Protein AF-A0A3C0ARZ0-F1 (afdb_monomer_lite)

pLDDT: mean 94.1, std 5.09, range [76.38, 98.75]

Sequence (153 aa):
GKGETLENNPDGKKPAVGGNTFVVVESDGGDLVHSDGKTARKAVELIEKHKEEPFFLGVGFVRPHVPFVAPATYFPPFLPYSRHVLPEKVDGDWEDIPQLGINYKTSLNMKMDVRRQKKAVGGYLASVAYMDAQVGKVLEAVKRSGLEDRTIV

Foldseek 3Di:
DDKFFQFPQPPRPDDDDFDQTAMFAQDADADCVDDLSVLLVVLLVVCLVCLVDDDDDDRDDPPPGPPLHHHNVLQPVCPPLLPDDDDDDDVCVVVPQPPVRDDCPDCVRRVGDPNSRSVSVSSRVSRVSRNVVSVVSSVVSCVVSVNNVPDDD

Secondary structure (DSSP, 8-state):
-EEEE-TT-TTS-SPP--SSS-EEEEESS-GGGSHHHHHHHHHHHHHHHHTTS---------TTSSSEEEEGGGSGGG-SGGGPPPPP--TTTTTSS-GGG--SSSHHHH---HHHHHHHHHHHHHHHHHHHHHHHHHHHHHHHTT-GGG---

Structure (mmCIF, N/CA/C/O backbone):
data_AF-A0A3C0ARZ0-F1
#
_entry.id   AF-A0A3C0ARZ0-F1
#
loop_
_atom_site.group_PDB
_atom_site.id
_atom_site.type_symbol
_atom_site.label_atom_id
_atom_site.label_alt_id
_atom_site.label_comp_id
_atom_site.label_asym_id
_atom_site.label_entity_id
_atom_site.label_seq_id
_atom_site.pdbx_PDB_ins_code
_atom_site.Cartn_x
_atom_site.Cartn_y
_atom_site.Cartn_z
_atom_site.occupancy
_atom_site.B_iso_or_equiv
_atom_site.auth_seq_id
_atom_site.auth_comp_id
_atom_site.auth_asym_id
_atom_site.auth_atom_id
_atom_site.pdbx_PDB_model_num
ATOM 1 N N . GLY A 1 1 ? 16.630 0.234 1.360 1.00 83.12 1 GLY A N 1
ATOM 2 C CA . GLY A 1 1 ? 15.925 -0.742 0.516 1.00 83.12 1 GLY A CA 1
ATOM 3 C C . GLY A 1 1 ? 16.311 -0.546 -0.933 1.00 83.12 1 GLY A C 1
ATOM 4 O O . GLY A 1 1 ? 17.111 0.337 -1.233 1.00 83.12 1 GLY A O 1
ATOM 5 N N . LYS A 1 2 ? 15.764 -1.358 -1.838 1.00 90.38 2 LYS A N 1
ATOM 6 C CA . LYS A 1 2 ? 16.073 -1.331 -3.275 1.00 90.38 2 LYS A CA 1
ATOM 7 C C . LYS A 1 2 ? 14.941 -0.650 -4.041 1.00 90.38 2 LYS A C 1
ATOM 9 O O . LYS A 1 2 ? 13.815 -1.136 -4.040 1.00 90.38 2 LYS A O 1
ATOM 14 N N . GLY A 1 3 ? 15.243 0.477 -4.683 1.00 92.38 3 GLY A N 1
ATOM 15 C CA . GLY A 1 3 ? 14.286 1.265 -5.461 1.00 92.38 3 GLY A CA 1
ATOM 16 C C . GLY A 1 3 ? 14.631 1.314 -6.948 1.00 92.38 3 GLY A C 1
ATOM 17 O O . GLY A 1 3 ? 15.805 1.368 -7.302 1.00 92.38 3 GLY A O 1
ATOM 18 N N . GLU A 1 4 ? 13.622 1.328 -7.818 1.00 94.75 4 GLU A N 1
ATOM 19 C CA . GLU A 1 4 ? 13.790 1.539 -9.260 1.00 94.75 4 GLU A CA 1
ATOM 20 C C . GLU A 1 4 ? 12.728 2.505 -9.794 1.00 94.75 4 GLU A C 1
ATOM 22 O O . GLU A 1 4 ? 11.529 2.242 -9.669 1.00 94.75 4 GLU A O 1
ATOM 27 N N . THR A 1 5 ? 13.167 3.591 -10.434 1.00 95.31 5 THR A N 1
ATOM 28 C CA . THR A 1 5 ? 12.292 4.462 -11.229 1.00 95.31 5 THR A CA 1
ATOM 29 C C . THR A 1 5 ? 11.970 3.783 -12.552 1.00 95.31 5 THR A C 1
ATOM 31 O O . THR A 1 5 ? 12.873 3.435 -13.314 1.00 95.31 5 THR A O 1
ATOM 34 N N . LEU A 1 6 ? 10.683 3.576 -12.820 1.00 93.62 6 LEU A N 1
ATOM 35 C CA . LEU A 1 6 ? 10.206 2.801 -13.963 1.00 93.62 6 LEU A CA 1
ATOM 36 C C . LEU A 1 6 ? 9.904 3.694 -15.169 1.00 93.62 6 LEU A C 1
ATOM 38 O O . LEU A 1 6 ? 10.216 3.336 -16.301 1.00 93.62 6 LEU A O 1
ATOM 42 N N . GLU A 1 7 ? 9.332 4.872 -14.941 1.00 91.69 7 GLU A N 1
ATOM 43 C CA . GLU A 1 7 ? 8.982 5.795 -16.020 1.00 91.69 7 GLU A CA 1
ATOM 44 C C . GLU A 1 7 ? 10.201 6.549 -16.576 1.00 91.69 7 GLU A C 1
ATOM 46 O O . GLU A 1 7 ? 11.065 7.028 -15.839 1.00 91.69 7 GLU A O 1
ATOM 51 N N . ASN A 1 8 ? 10.255 6.685 -17.903 1.00 90.38 8 ASN A N 1
ATOM 52 C CA . ASN A 1 8 ? 11.249 7.467 -18.635 1.00 90.38 8 ASN A CA 1
ATOM 53 C C . ASN A 1 8 ? 12.704 7.149 -18.248 1.00 90.38 8 ASN A C 1
ATOM 55 O O . ASN A 1 8 ? 13.545 8.047 -18.260 1.00 90.38 8 ASN A O 1
ATOM 59 N N . ASN A 1 9 ? 13.007 5.905 -17.875 1.00 91.75 9 ASN A N 1
ATOM 60 C CA . ASN A 1 9 ? 14.310 5.505 -17.338 1.00 91.75 9 ASN A CA 1
ATOM 61 C C . ASN A 1 9 ? 14.927 4.331 -18.120 1.00 91.75 9 ASN A C 1
ATOM 63 O O . ASN A 1 9 ? 15.165 3.279 -17.524 1.00 91.75 9 ASN A O 1
ATOM 67 N N . PRO A 1 10 ? 15.145 4.449 -19.445 1.00 86.94 10 PRO A N 1
ATOM 68 C CA . PRO A 1 10 ? 15.544 3.319 -20.288 1.00 86.94 10 PRO A CA 1
ATOM 69 C C . PRO A 1 10 ? 16.889 2.703 -19.874 1.00 86.94 10 PRO A C 1
ATOM 71 O O . PRO A 1 10 ? 17.008 1.479 -19.850 1.00 86.94 10 PRO A O 1
ATOM 74 N N . ASP A 1 11 ? 17.855 3.527 -19.460 1.00 89.19 11 ASP A N 1
ATOM 75 C CA . ASP A 1 11 ? 19.199 3.117 -19.033 1.00 89.19 11 ASP A CA 1
ATOM 76 C C . ASP A 1 11 ? 19.307 2.791 -17.533 1.00 89.19 11 ASP A C 1
ATOM 78 O O . ASP A 1 11 ? 20.364 2.373 -17.064 1.00 89.19 11 ASP A O 1
ATOM 82 N N . GLY A 1 12 ? 18.219 2.963 -16.774 1.00 87.50 12 GLY A N 1
ATOM 83 C CA . GLY A 1 12 ? 18.162 2.630 -15.352 1.00 87.50 12 GLY A CA 1
ATOM 84 C C . GLY A 1 12 ? 18.931 3.589 -14.439 1.00 87.50 12 GLY A C 1
ATOM 85 O O . GLY A 1 12 ? 19.036 3.310 -13.248 1.00 87.50 12 GLY A O 1
ATOM 86 N N . LYS A 1 13 ? 19.459 4.707 -14.954 1.00 89.38 13 LYS A N 1
ATOM 87 C CA . LYS A 1 13 ? 20.317 5.619 -14.179 1.00 89.38 13 LYS A CA 1
ATOM 88 C C . LYS A 1 13 ? 19.546 6.634 -13.341 1.00 89.38 13 LYS A C 1
ATOM 90 O O . LYS A 1 13 ? 20.137 7.259 -12.462 1.00 89.38 13 LYS A O 1
ATOM 95 N N . LYS A 1 14 ? 18.244 6.826 -13.590 1.00 89.56 14 LYS A N 1
ATOM 96 C CA . LYS A 1 14 ? 17.442 7.759 -12.787 1.00 89.56 14 LYS A CA 1
ATOM 97 C C . LYS A 1 14 ? 17.291 7.240 -11.354 1.00 89.56 14 LYS A C 1
ATOM 99 O O . LYS A 1 14 ? 16.879 6.090 -11.177 1.00 89.56 14 LYS A O 1
ATOM 104 N N . PRO A 1 15 ? 17.555 8.081 -10.338 1.00 89.94 15 PRO A N 1
ATOM 105 C CA . PRO A 1 15 ? 17.368 7.695 -8.948 1.00 89.94 15 PRO A CA 1
ATOM 106 C C . PRO A 1 15 ? 15.885 7.473 -8.639 1.00 89.94 15 PRO A C 1
ATOM 108 O O . PRO A 1 15 ? 15.006 8.000 -9.329 1.00 89.94 15 PRO A O 1
ATOM 111 N N . ALA A 1 16 ? 15.609 6.710 -7.581 1.00 88.00 16 ALA A N 1
ATOM 112 C CA . ALA A 1 16 ? 14.276 6.620 -6.998 1.00 88.00 16 ALA A CA 1
ATOM 113 C C . ALA A 1 16 ? 13.874 7.984 -6.417 1.00 88.00 16 ALA A C 1
ATOM 115 O O . ALA A 1 16 ? 14.620 8.572 -5.634 1.00 88.00 16 ALA A O 1
ATOM 116 N N . VAL A 1 17 ? 12.698 8.479 -6.798 1.00 86.56 17 VAL A N 1
ATOM 117 C CA . VAL A 1 17 ? 12.168 9.777 -6.356 1.00 86.56 17 VAL A CA 1
ATOM 118 C C . VAL A 1 17 ? 10.760 9.627 -5.783 1.00 86.56 17 VAL A C 1
ATOM 120 O O . VAL A 1 17 ? 10.031 8.696 -6.123 1.00 86.56 17 VAL A O 1
ATOM 123 N N . GLY A 1 18 ? 10.389 10.546 -4.891 1.00 81.50 18 GLY A N 1
ATOM 124 C CA . GLY A 1 18 ? 9.033 10.640 -4.352 1.00 81.50 18 GLY A CA 1
ATOM 125 C C . GLY A 1 18 ? 8.027 11.259 -5.332 1.00 81.50 18 GLY A C 1
ATOM 126 O O . GLY A 1 18 ? 8.338 11.547 -6.489 1.00 81.50 18 GLY A O 1
ATOM 127 N N . GLY A 1 19 ? 6.813 11.505 -4.838 1.00 82.88 19 GLY A N 1
ATOM 128 C CA . GLY A 1 19 ? 5.748 12.181 -5.584 1.00 82.88 19 GLY A CA 1
ATOM 129 C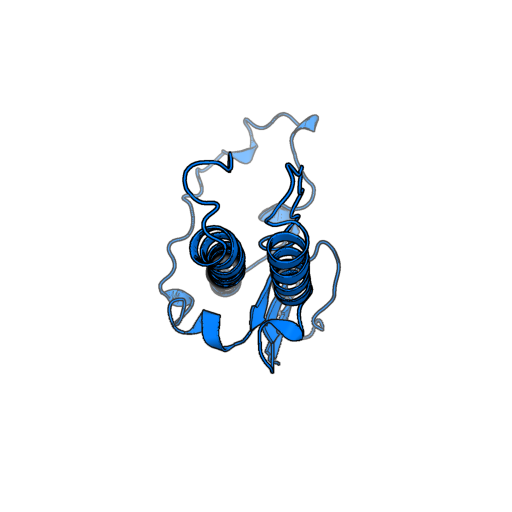 C . GLY A 1 19 ? 5.002 11.274 -6.568 1.00 82.88 19 GLY A C 1
ATOM 130 O O . GLY A 1 19 ? 4.931 10.062 -6.394 1.00 82.88 19 GLY A O 1
ATOM 131 N N . ASN A 1 20 ? 4.438 11.865 -7.622 1.00 82.94 20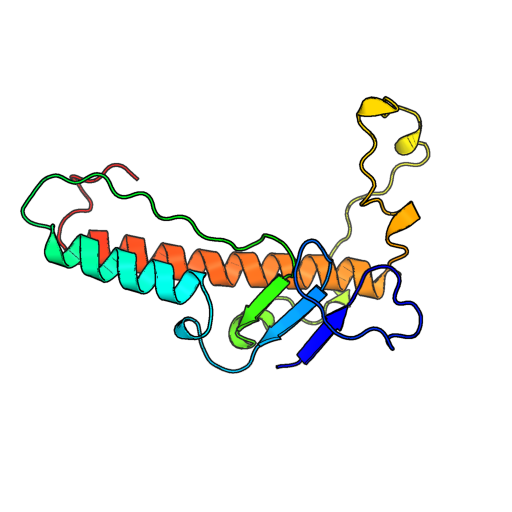 ASN A N 1
ATOM 132 C CA . ASN A 1 20 ? 3.574 11.172 -8.589 1.00 82.94 20 ASN A CA 1
ATOM 133 C C . ASN A 1 20 ? 4.372 10.416 -9.666 1.00 82.94 20 ASN A C 1
ATOM 135 O O . ASN A 1 20 ? 4.117 10.564 -10.862 1.00 82.94 20 ASN A O 1
ATOM 139 N N . THR A 1 21 ? 5.368 9.637 -9.250 1.00 89.00 21 THR A N 1
ATOM 140 C CA . THR A 1 21 ? 6.305 8.942 -10.143 1.00 89.00 21 THR A CA 1
ATOM 141 C C . THR A 1 21 ? 6.168 7.439 -9.965 1.00 89.00 21 THR A C 1
ATOM 143 O O . THR A 1 21 ? 6.163 6.941 -8.839 1.00 89.00 21 THR A O 1
ATOM 146 N N . PHE A 1 22 ? 6.108 6.692 -11.068 1.00 92.00 22 PHE A N 1
ATOM 147 C CA . PHE A 1 22 ? 6.122 5.233 -11.015 1.00 92.00 22 PHE A CA 1
ATOM 148 C C . PHE A 1 22 ? 7.509 4.733 -10.617 1.00 92.00 22 PHE A C 1
ATOM 150 O O . PHE A 1 22 ? 8.401 4.536 -11.443 1.00 92.00 22 PHE A O 1
ATOM 157 N N . VAL A 1 23 ? 7.674 4.542 -9.315 1.00 94.69 23 VAL A N 1
ATOM 158 C CA . VAL A 1 23 ? 8.859 3.976 -8.678 1.00 94.69 23 VAL A CA 1
ATOM 159 C C . VAL A 1 23 ? 8.404 2.790 -7.848 1.00 94.69 23 VAL A C 1
ATOM 161 O O . VAL A 1 23 ? 7.389 2.882 -7.164 1.00 94.69 23 VAL A O 1
ATOM 164 N N . VAL A 1 24 ? 9.143 1.687 -7.898 1.00 95.81 24 VAL A N 1
ATOM 165 C CA . VAL A 1 24 ? 8.935 0.546 -6.997 1.00 95.81 24 VAL A CA 1
ATOM 166 C C . VAL A 1 24 ? 10.082 0.506 -6.010 1.00 95.81 24 VAL A C 1
ATOM 168 O O . VAL A 1 24 ? 11.239 0.514 -6.432 1.00 95.81 24 VAL A O 1
ATOM 171 N N . VAL A 1 25 ? 9.767 0.470 -4.716 1.00 95.56 25 VAL A N 1
ATOM 172 C CA . VAL A 1 25 ? 10.751 0.423 -3.633 1.00 95.56 25 VAL A CA 1
ATOM 173 C C . VAL A 1 25 ? 10.427 -0.723 -2.686 1.00 95.56 25 VAL A C 1
ATOM 175 O O . VAL A 1 25 ? 9.433 -0.688 -1.964 1.00 95.56 25 VAL A O 1
ATOM 178 N N . GLU A 1 26 ? 11.328 -1.699 -2.664 1.00 95.56 26 GLU A N 1
ATOM 179 C CA . GLU A 1 26 ? 11.409 -2.747 -1.651 1.00 95.56 26 GLU A CA 1
ATOM 180 C C . GLU A 1 26 ? 12.176 -2.152 -0.464 1.00 95.56 26 GLU A C 1
ATOM 182 O O . GLU A 1 26 ? 13.409 -2.058 -0.488 1.00 95.56 26 GLU A O 1
ATOM 187 N N . SER A 1 27 ? 11.461 -1.612 0.523 1.00 95.00 27 SER A N 1
ATOM 188 C CA . SER A 1 27 ? 12.082 -0.909 1.649 1.00 95.00 27 SER A CA 1
ATOM 189 C C . SER A 1 27 ? 12.660 -1.874 2.684 1.00 95.00 27 SER A C 1
ATOM 191 O O . SER A 1 27 ? 12.210 -3.012 2.828 1.00 95.00 27 SER A O 1
ATOM 193 N N . ASP A 1 28 ? 13.661 -1.388 3.422 1.00 92.94 28 ASP A N 1
ATOM 194 C CA . ASP A 1 28 ? 14.169 -2.102 4.594 1.00 92.94 28 ASP A CA 1
ATOM 195 C C . ASP A 1 28 ? 13.301 -1.764 5.812 1.00 92.94 28 ASP A C 1
ATOM 197 O O . ASP A 1 28 ? 12.700 -0.688 5.884 1.00 92.94 28 ASP A O 1
ATOM 201 N N . GLY A 1 29 ? 13.294 -2.658 6.798 1.00 92.94 29 GLY A N 1
ATOM 202 C CA . GLY A 1 29 ? 12.483 -2.520 8.004 1.00 92.94 29 GLY A CA 1
ATOM 203 C C . GLY A 1 29 ? 11.075 -3.091 7.842 1.00 92.94 29 GLY A C 1
ATOM 204 O O . GLY A 1 29 ? 10.781 -3.815 6.895 1.00 92.94 29 GLY A O 1
ATOM 205 N N . GLY A 1 30 ? 10.222 -2.806 8.824 1.00 94.88 30 GLY A N 1
ATOM 206 C CA . GLY A 1 30 ? 8.843 -3.289 8.871 1.00 94.88 30 GLY A CA 1
ATOM 207 C C . GLY A 1 30 ? 7.817 -2.170 8.718 1.00 94.88 30 GLY A C 1
ATOM 208 O O . GLY A 1 30 ? 8.145 -1.008 8.479 1.00 94.88 30 GLY A O 1
ATOM 209 N N . ASP A 1 31 ? 6.556 -2.519 8.938 1.00 96.12 31 ASP A N 1
ATOM 210 C CA . ASP A 1 31 ? 5.402 -1.651 8.690 1.00 96.12 31 ASP A CA 1
ATOM 211 C C . ASP A 1 31 ? 5.494 -0.269 9.352 1.00 96.12 31 ASP A C 1
ATOM 213 O O . ASP A 1 31 ? 5.087 0.727 8.760 1.00 96.12 31 ASP A O 1
ATOM 217 N N . LEU A 1 32 ? 6.057 -0.185 10.562 1.00 96.50 32 LEU A N 1
ATOM 218 C CA . LEU A 1 32 ? 6.133 1.055 11.349 1.00 96.50 32 LEU A CA 1
ATOM 219 C C . LEU A 1 32 ? 7.133 2.086 10.811 1.00 96.50 32 LEU A C 1
ATOM 221 O O . LEU A 1 32 ? 7.148 3.223 11.286 1.00 96.50 32 LEU A O 1
ATOM 225 N N . VAL A 1 33 ? 7.957 1.723 9.827 1.00 94.81 33 VAL A N 1
ATOM 226 C CA . VAL A 1 33 ? 8.796 2.688 9.104 1.00 94.81 33 VAL A CA 1
ATOM 227 C C . VAL A 1 33 ? 7.935 3.535 8.154 1.00 94.81 33 VAL A C 1
ATOM 229 O O . VAL A 1 33 ? 8.241 4.704 7.912 1.00 94.81 33 VAL A O 1
ATOM 232 N N . HIS A 1 34 ? 6.808 2.992 7.693 1.00 94.44 34 HIS A N 1
ATOM 233 C CA . HIS A 1 34 ? 5.931 3.577 6.680 1.00 94.44 34 HIS A CA 1
ATOM 234 C C . HIS A 1 34 ? 4.698 4.264 7.281 1.00 94.44 34 HIS A C 1
ATOM 236 O O . HIS A 1 34 ? 4.324 4.020 8.430 1.00 94.44 34 HIS A O 1
ATOM 242 N N . SER A 1 35 ? 4.067 5.147 6.496 1.00 94.38 35 SER A N 1
ATOM 243 C CA . SER A 1 35 ? 2.870 5.896 6.906 1.00 94.38 35 SER A CA 1
ATOM 244 C C . SER A 1 35 ? 1.746 4.967 7.341 1.00 94.38 35 SER A C 1
ATOM 246 O O . SER A 1 35 ? 1.219 5.130 8.432 1.00 94.38 35 SER A O 1
ATOM 248 N N . ASP A 1 36 ? 1.439 3.955 6.534 1.00 97.75 36 ASP A N 1
ATOM 249 C CA . ASP A 1 36 ? 0.236 3.143 6.712 1.00 97.75 36 ASP A CA 1
ATOM 250 C C . ASP A 1 36 ? 0.337 2.252 7.954 1.00 97.75 36 ASP A C 1
ATOM 252 O O . ASP A 1 36 ? -0.636 2.095 8.685 1.00 97.75 36 ASP A O 1
ATOM 256 N N . GLY A 1 37 ? 1.537 1.768 8.286 1.00 98.19 37 GLY A N 1
ATOM 257 C CA . GLY A 1 37 ? 1.778 1.044 9.534 1.00 98.19 37 GLY A CA 1
ATOM 258 C C . GLY A 1 37 ? 1.684 1.947 10.765 1.00 98.19 37 GLY A C 1
ATOM 259 O O . GLY A 1 37 ? 1.148 1.530 11.792 1.00 98.19 37 GLY A O 1
ATOM 260 N N . LYS A 1 38 ? 2.147 3.203 10.676 1.00 98.31 38 LYS A N 1
ATOM 261 C CA . LYS A 1 38 ? 1.960 4.199 11.749 1.00 98.31 38 LYS A CA 1
ATOM 262 C C . LYS A 1 38 ? 0.485 4.578 11.906 1.00 98.31 38 LYS A C 1
ATOM 264 O O . LYS A 1 38 ? 0.023 4.684 13.040 1.00 98.31 38 LYS A O 1
ATOM 269 N N . THR A 1 39 ? -0.237 4.740 10.798 1.00 98.56 39 THR A N 1
ATOM 270 C CA . THR A 1 39 ? -1.677 5.018 10.767 1.00 98.56 39 THR A CA 1
ATOM 271 C C . THR A 1 39 ? -2.461 3.881 11.409 1.00 98.56 39 THR A C 1
ATOM 273 O O . THR A 1 39 ? -3.231 4.137 12.329 1.00 98.56 39 THR A O 1
ATOM 276 N N . ALA A 1 40 ? -2.212 2.628 11.015 1.00 98.69 40 ALA A N 1
ATOM 277 C CA . ALA A 1 40 ? -2.867 1.474 11.626 1.00 98.69 40 ALA A CA 1
ATOM 278 C C . ALA A 1 40 ? -2.563 1.377 13.120 1.00 98.69 40 ALA A C 1
ATOM 280 O O . ALA A 1 40 ? -3.489 1.249 13.912 1.00 98.69 40 ALA A O 1
ATOM 281 N N . ARG A 1 41 ? -1.295 1.531 13.537 1.00 98.75 41 ARG A N 1
ATOM 282 C CA . ARG A 1 41 ? -0.948 1.565 14.967 1.00 98.75 41 ARG A CA 1
ATOM 283 C C . ARG A 1 41 ? -1.746 2.639 15.705 1.00 98.75 41 ARG A C 1
ATOM 285 O O . ARG A 1 41 ? -2.276 2.366 16.776 1.00 98.75 41 ARG A O 1
ATOM 292 N N . LYS A 1 42 ? -1.863 3.842 15.132 1.00 98.69 42 LYS A N 1
ATOM 293 C CA . LYS A 1 42 ? -2.606 4.922 15.781 1.00 98.69 42 LYS A CA 1
ATOM 294 C C . LYS A 1 42 ? -4.107 4.644 15.850 1.00 98.69 42 LYS A C 1
ATOM 296 O O . LYS A 1 42 ? -4.724 4.956 16.863 1.00 98.69 42 LYS A O 1
ATOM 301 N N . ALA A 1 43 ? -4.681 4.051 14.807 1.00 98.75 43 ALA A N 1
ATOM 302 C CA . ALA A 1 43 ? -6.077 3.632 14.802 1.00 98.75 43 ALA A CA 1
ATOM 303 C C . ALA A 1 43 ? -6.349 2.582 15.889 1.00 98.75 43 ALA A C 1
ATOM 305 O O . ALA A 1 43 ? -7.300 2.742 16.644 1.00 98.75 43 ALA A O 1
ATOM 306 N N . VAL A 1 44 ? -5.473 1.579 16.033 1.00 98.75 44 VAL A N 1
ATOM 307 C CA . VAL A 1 44 ? -5.557 0.568 17.102 1.00 98.75 44 VAL A CA 1
ATOM 308 C C . VAL A 1 44 ? -5.563 1.228 18.484 1.00 98.75 44 VAL A C 1
ATOM 310 O O . VAL A 1 44 ? -6.466 0.968 19.273 1.00 98.75 44 VAL A O 1
ATOM 313 N N . GLU A 1 45 ? -4.623 2.141 18.753 1.00 98.69 45 GLU A N 1
ATOM 314 C CA . GLU A 1 45 ? -4.577 2.881 20.025 1.00 98.69 45 GLU A CA 1
ATOM 315 C C . GLU A 1 45 ? -5.878 3.652 20.308 1.00 98.69 45 GLU A C 1
ATOM 317 O O . GLU A 1 45 ? -6.335 3.703 21.449 1.00 98.69 45 GLU A O 1
ATOM 322 N N . LEU A 1 46 ? -6.464 4.293 19.290 1.00 98.69 46 LEU A N 1
ATOM 323 C CA . LEU A 1 46 ? -7.697 5.069 19.445 1.00 98.69 46 LEU A CA 1
ATOM 324 C C . LEU A 1 46 ?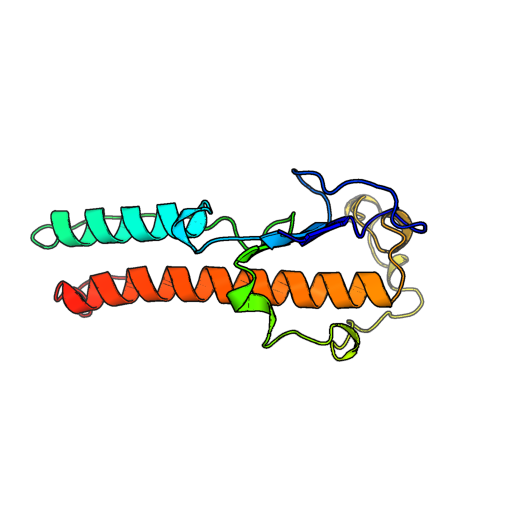 -8.910 4.165 19.687 1.00 98.69 46 LEU A C 1
ATOM 326 O O . LEU A 1 46 ? -9.710 4.474 20.566 1.00 98.69 46 LEU A O 1
ATOM 330 N N . ILE A 1 47 ? -9.017 3.047 18.966 1.00 98.56 47 ILE A N 1
ATOM 331 C CA . ILE A 1 47 ? -10.079 2.050 19.161 1.00 98.56 47 ILE A CA 1
ATOM 332 C C . ILE A 1 47 ? -10.035 1.509 20.592 1.00 98.56 47 ILE A C 1
ATOM 334 O O . ILE A 1 47 ? -11.043 1.528 21.291 1.00 98.56 47 ILE A O 1
ATOM 338 N N . GLU A 1 48 ? -8.859 1.082 21.056 1.00 98.12 48 GLU A N 1
ATOM 339 C CA . GLU A 1 48 ? -8.697 0.513 22.398 1.00 98.12 48 GLU A CA 1
ATOM 340 C C . GLU A 1 48 ? -8.977 1.548 23.499 1.00 98.12 48 GLU A C 1
ATOM 342 O O . GLU A 1 48 ? -9.561 1.212 24.531 1.00 98.12 48 GLU A O 1
ATOM 347 N N . LYS A 1 49 ? -8.609 2.818 23.275 1.00 98.38 49 LYS A N 1
ATOM 348 C CA . LYS A 1 49 ? -8.862 3.918 24.214 1.00 98.38 49 LYS A CA 1
ATOM 349 C C . LYS A 1 49 ? -10.347 4.271 24.332 1.00 98.38 49 LYS A C 1
ATOM 351 O O . LYS A 1 49 ? -10.804 4.566 25.431 1.00 98.38 49 LYS A O 1
ATOM 356 N N . HIS A 1 50 ? -11.071 4.274 23.216 1.00 97.88 50 HIS A N 1
ATOM 357 C CA . HIS A 1 50 ? -12.456 4.749 23.139 1.00 97.88 50 HIS A CA 1
ATOM 358 C C . HIS A 1 50 ? -13.485 3.610 23.094 1.00 97.88 50 HIS A C 1
ATOM 360 O O . HIS A 1 50 ? -14.656 3.848 22.831 1.00 97.88 50 HIS A O 1
ATOM 366 N N . LYS A 1 51 ? -13.089 2.365 23.390 1.00 97.19 51 LYS A N 1
ATOM 367 C CA . LYS A 1 51 ? -13.966 1.184 23.297 1.00 97.19 51 LYS A CA 1
ATOM 368 C C . LYS A 1 51 ? -15.229 1.234 24.172 1.00 97.19 51 LYS A C 1
ATOM 370 O O . LYS A 1 51 ? -16.178 0.511 23.894 1.00 97.19 51 LYS A O 1
ATOM 375 N N . GLU A 1 52 ? -15.270 2.051 25.222 1.00 97.81 52 GLU A N 1
ATOM 376 C CA . GLU A 1 52 ? -16.437 2.150 26.117 1.00 97.81 52 GLU A CA 1
ATOM 377 C C . GLU A 1 52 ? -17.461 3.210 25.665 1.00 97.81 52 GLU A C 1
ATOM 379 O O . GLU A 1 52 ? -18.544 3.297 26.239 1.00 97.81 52 GLU A O 1
ATOM 384 N N . GLU A 1 53 ? -17.162 3.991 24.621 1.00 97.12 53 GLU A N 1
ATOM 385 C CA . GLU A 1 53 ? -18.039 5.047 24.104 1.00 97.12 53 GLU A CA 1
ATOM 386 C C . GLU A 1 53 ? -18.225 4.952 22.577 1.00 97.12 53 GLU A C 1
ATOM 388 O O . GLU A 1 53 ? -17.367 4.417 21.875 1.00 97.12 53 GLU A O 1
ATOM 393 N N . PRO A 1 54 ? -19.350 5.438 22.019 1.00 97.44 54 PRO A N 1
ATOM 394 C CA . PRO A 1 54 ? -19.511 5.521 20.571 1.00 97.44 54 PRO A CA 1
ATOM 395 C C . PRO A 1 54 ? -18.463 6.449 19.949 1.00 97.44 54 PRO A C 1
ATOM 397 O O . PRO A 1 54 ? -18.204 7.536 20.464 1.00 97.44 54 PRO A O 1
ATOM 400 N N . PHE A 1 55 ? -17.911 6.064 18.800 1.00 97.94 55 PHE A N 1
ATOM 401 C CA . PHE A 1 55 ? -16.957 6.889 18.063 1.00 97.94 55 PHE A CA 1
ATOM 402 C C . PHE A 1 55 ? -17.205 6.851 16.554 1.00 97.94 55 PHE A C 1
ATOM 404 O O . PHE A 1 55 ? -17.799 5.920 16.016 1.00 97.94 55 PHE A O 1
ATOM 411 N N . PHE A 1 56 ? -16.683 7.867 15.867 1.00 98.31 56 PHE A N 1
ATOM 412 C CA . PHE A 1 56 ? -16.458 7.860 14.426 1.00 98.31 56 PHE A CA 1
ATOM 413 C C . PHE A 1 56 ? -14.952 7.964 14.182 1.00 98.31 56 PHE A C 1
ATOM 415 O O . PHE A 1 56 ? -14.307 8.879 14.700 1.00 98.31 56 PHE A O 1
ATOM 422 N N . LEU A 1 57 ? -14.386 7.041 13.402 1.00 98.25 57 LEU A N 1
ATOM 423 C CA . LEU A 1 57 ? -12.951 6.999 13.128 1.00 98.25 57 LEU A CA 1
ATOM 424 C C . LEU A 1 57 ? -12.684 6.825 11.631 1.00 98.25 57 LEU A C 1
ATOM 426 O O . LEU A 1 57 ? -12.924 5.763 11.067 1.00 98.25 57 LEU A O 1
ATOM 430 N N . GLY A 1 58 ? -12.128 7.860 11.000 1.00 98.38 58 GLY A N 1
ATOM 431 C CA . GLY A 1 58 ? -11.617 7.781 9.633 1.00 98.38 58 GLY A CA 1
ATOM 432 C C . GLY A 1 58 ? -10.161 7.314 9.609 1.00 98.38 58 GLY A C 1
ATOM 433 O O . GLY A 1 58 ? -9.290 7.988 10.162 1.00 98.38 58 GLY A O 1
ATOM 434 N N . VAL A 1 59 ? -9.882 6.190 8.944 1.00 98.31 59 VAL A N 1
ATOM 435 C CA . VAL A 1 59 ? -8.524 5.635 8.797 1.00 98.31 59 VAL A CA 1
ATOM 436 C C . VAL A 1 59 ? -8.100 5.694 7.328 1.00 98.31 59 VAL A C 1
ATOM 438 O O . VAL A 1 59 ? -8.513 4.876 6.514 1.00 98.31 59 VAL A O 1
ATOM 441 N N . GLY A 1 60 ? -7.282 6.690 6.977 1.00 97.56 60 GLY A N 1
ATOM 442 C CA . GLY A 1 60 ? -6.810 6.903 5.606 1.00 97.56 60 GLY A CA 1
ATOM 443 C C . GLY A 1 60 ? -5.456 6.247 5.335 1.00 97.56 60 GLY A C 1
ATOM 444 O O . GLY A 1 60 ? -4.429 6.736 5.810 1.00 97.56 60 GLY A O 1
ATOM 445 N N . PHE A 1 61 ? -5.443 5.173 4.546 1.00 98.06 61 PHE A N 1
ATOM 446 C CA . PHE A 1 61 ? -4.214 4.555 4.041 1.00 98.06 61 PHE A CA 1
ATOM 447 C C . PHE A 1 61 ? -3.754 5.210 2.732 1.00 98.06 61 PHE A C 1
ATOM 449 O O . PHE A 1 61 ? -4.570 5.620 1.909 1.00 98.06 61 PHE A O 1
ATOM 456 N N . VAL A 1 62 ? -2.437 5.340 2.544 1.00 95.62 62 VAL A N 1
ATOM 457 C CA . VAL A 1 62 ? -1.846 6.008 1.372 1.00 95.62 62 VAL A CA 1
ATOM 458 C C . VAL A 1 62 ? -1.597 5.012 0.243 1.00 95.62 62 VAL A C 1
ATOM 460 O O . VAL A 1 62 ? -1.681 5.352 -0.937 1.00 95.62 62 VAL A O 1
ATOM 463 N N . ARG A 1 63 ? -1.214 3.777 0.568 1.00 95.88 63 ARG A N 1
ATOM 464 C CA . ARG A 1 63 ? -1.057 2.723 -0.436 1.00 95.88 63 ARG A CA 1
ATOM 465 C C . ARG A 1 63 ? -2.422 2.373 -1.046 1.00 95.88 63 ARG A C 1
ATOM 467 O O . ARG A 1 63 ? -3.422 2.419 -0.340 1.00 95.88 63 ARG A O 1
ATOM 474 N N . PRO A 1 64 ? -2.479 2.007 -2.337 1.00 95.81 64 PRO A N 1
ATOM 475 C CA . PRO A 1 64 ? -1.365 1.719 -3.243 1.00 95.81 64 PRO A CA 1
ATOM 476 C C . PRO A 1 64 ? -0.923 2.918 -4.107 1.00 95.81 64 PRO A C 1
ATOM 478 O O . PRO A 1 64 ? -0.367 2.718 -5.183 1.00 95.81 64 PRO A O 1
ATOM 481 N N . HIS A 1 65 ? -1.145 4.166 -3.677 1.00 94.94 65 HIS A N 1
ATOM 482 C CA . HIS A 1 65 ? -0.719 5.340 -4.445 1.00 94.94 65 HIS A CA 1
ATOM 483 C C . HIS A 1 65 ? 0.801 5.334 -4.716 1.00 94.94 65 HIS A C 1
ATOM 485 O O . HIS A 1 65 ? 1.599 4.893 -3.890 1.00 94.94 65 HIS A O 1
ATOM 491 N N . VAL A 1 66 ? 1.234 5.858 -5.864 1.00 91.75 66 VAL A N 1
ATOM 492 C CA . VAL A 1 66 ? 2.662 6.008 -6.201 1.00 91.75 66 VAL A CA 1
ATOM 493 C C . VAL A 1 66 ? 3.422 6.913 -5.201 1.00 91.75 66 VAL A C 1
ATOM 495 O O . VAL A 1 66 ? 2.802 7.701 -4.485 1.00 91.75 66 VAL A O 1
ATOM 498 N N . PRO A 1 67 ? 4.761 6.817 -5.106 1.00 93.88 67 PRO A N 1
ATOM 499 C CA . PRO A 1 67 ? 5.589 5.713 -5.607 1.00 93.88 67 PRO A CA 1
ATOM 500 C C . PRO A 1 67 ? 5.249 4.425 -4.856 1.00 93.88 67 PRO A C 1
ATOM 502 O O . PRO A 1 67 ? 4.968 4.513 -3.676 1.00 93.88 67 PRO A O 1
ATOM 505 N N . PHE A 1 68 ? 5.283 3.243 -5.468 1.00 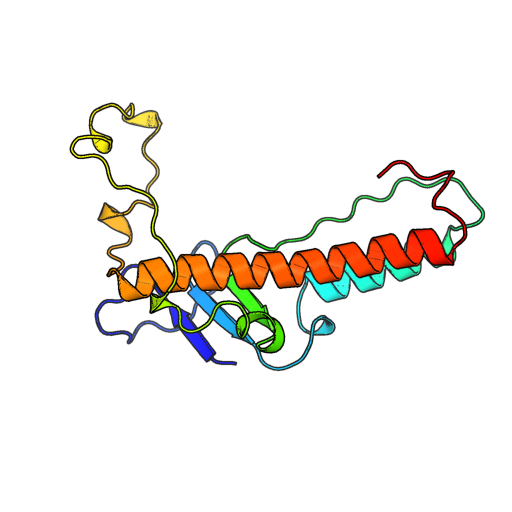95.88 68 PHE A N 1
ATOM 506 C CA . PHE A 1 68 ? 4.950 1.957 -4.835 1.00 95.88 68 PHE A CA 1
ATOM 507 C C . PHE A 1 68 ? 6.034 1.505 -3.842 1.00 95.88 68 PHE A C 1
ATOM 509 O O . PHE A 1 68 ? 6.965 0.777 -4.188 1.00 95.88 68 PHE A O 1
ATOM 516 N N . VAL A 1 69 ? 5.928 1.983 -2.603 1.00 95.25 69 VAL A N 1
ATOM 517 C CA . VAL A 1 69 ? 6.858 1.705 -1.503 1.00 95.25 69 VAL A CA 1
ATOM 518 C C . VAL A 1 69 ? 6.184 0.788 -0.480 1.00 95.25 69 VAL A C 1
ATOM 520 O O . VAL A 1 69 ? 5.164 1.171 0.090 1.00 95.25 69 VAL A O 1
ATOM 523 N N . ALA A 1 70 ? 6.771 -0.376 -0.208 1.00 96.69 70 ALA A N 1
ATOM 524 C CA . ALA A 1 70 ? 6.320 -1.300 0.835 1.00 96.69 70 ALA A CA 1
ATOM 525 C C . ALA A 1 70 ? 7.511 -2.078 1.433 1.00 96.69 70 ALA A C 1
ATOM 527 O O . ALA A 1 70 ? 8.542 -2.194 0.760 1.00 96.69 70 ALA A O 1
ATOM 528 N N . PRO A 1 71 ? 7.390 -2.630 2.659 1.00 97.75 71 PRO A N 1
ATOM 529 C CA . PRO A 1 71 ? 8.423 -3.492 3.229 1.00 97.75 71 PRO A CA 1
ATOM 530 C C . PRO A 1 71 ? 8.751 -4.667 2.308 1.00 97.75 71 PRO A C 1
ATOM 532 O O . PRO A 1 71 ? 7.851 -5.294 1.742 1.00 97.75 71 PRO A O 1
ATOM 535 N N . ALA A 1 72 ? 10.039 -4.995 2.179 1.00 97.31 72 ALA A N 1
ATOM 536 C CA . ALA A 1 72 ? 10.506 -6.061 1.290 1.00 97.31 72 ALA A CA 1
ATOM 537 C C . ALA A 1 72 ? 9.821 -7.418 1.549 1.00 97.31 72 ALA A C 1
ATOM 539 O O . ALA A 1 72 ? 9.686 -8.220 0.632 1.00 97.31 72 ALA A O 1
ATOM 540 N N . THR A 1 73 ? 9.324 -7.664 2.765 1.00 97.50 73 THR A N 1
ATOM 541 C CA . THR A 1 73 ? 8.599 -8.887 3.149 1.00 97.50 73 THR A CA 1
ATOM 542 C C . THR A 1 73 ? 7.281 -9.103 2.403 1.00 97.50 73 THR A C 1
ATOM 544 O O . THR A 1 73 ? 6.815 -10.237 2.352 1.00 97.50 73 THR A O 1
ATOM 547 N N . TYR A 1 74 ? 6.687 -8.066 1.800 1.00 98.06 74 TYR A N 1
ATOM 548 C CA . TYR A 1 74 ? 5.431 -8.181 1.040 1.00 98.06 74 TYR A CA 1
ATOM 549 C C . TYR A 1 74 ? 5.635 -8.496 -0.445 1.00 98.06 74 TYR A C 1
ATOM 551 O O . TYR A 1 74 ? 4.683 -8.827 -1.142 1.00 98.06 74 TYR A O 1
ATOM 559 N N . PHE A 1 75 ? 6.866 -8.413 -0.949 1.00 97.94 75 PHE A N 1
ATOM 560 C CA . PHE A 1 75 ? 7.181 -8.649 -2.358 1.00 97.94 75 PHE A CA 1
ATOM 561 C C . PHE A 1 75 ? 7.323 -10.116 -2.794 1.00 97.94 75 PHE A C 1
ATOM 563 O O . PHE A 1 75 ? 7.015 -10.375 -3.960 1.00 97.94 75 PHE A O 1
ATOM 570 N N . PRO A 1 76 ? 7.748 -11.090 -1.956 1.00 97.88 76 PRO A N 1
ATOM 571 C CA . PRO A 1 76 ? 7.993 -12.463 -2.398 1.00 97.88 76 PRO A CA 1
ATOM 572 C C . PRO A 1 76 ? 6.826 -13.109 -3.152 1.00 97.88 76 PRO A C 1
ATOM 574 O O . PRO A 1 76 ? 7.083 -13.695 -4.205 1.00 97.88 76 PRO A O 1
ATOM 577 N N . PRO A 1 77 ? 5.551 -12.946 -2.731 1.00 97.88 77 PRO A N 1
ATOM 578 C CA . PRO A 1 77 ? 4.426 -13.483 -3.485 1.00 97.88 77 PRO A CA 1
ATOM 579 C C . PRO A 1 77 ? 4.315 -12.912 -4.895 1.00 97.88 77 PRO A C 1
ATOM 581 O O . PRO A 1 77 ? 3.698 -13.540 -5.735 1.00 97.88 77 PRO A O 1
ATOM 584 N N . PHE A 1 78 ? 4.894 -11.750 -5.200 1.00 97.62 78 PHE A N 1
ATOM 585 C CA . PHE A 1 78 ? 4.783 -11.065 -6.492 1.00 97.62 78 PHE A CA 1
ATOM 586 C C . PHE A 1 78 ? 6.055 -11.178 -7.343 1.00 97.62 78 PHE A C 1
ATOM 588 O O . PHE A 1 78 ? 6.158 -10.531 -8.387 1.00 97.62 78 PHE A O 1
ATOM 595 N N . LEU A 1 79 ? 7.002 -12.028 -6.942 1.00 96.62 79 LEU A N 1
ATOM 596 C CA . LEU A 1 79 ? 8.212 -12.334 -7.698 1.00 96.62 79 LEU A CA 1
ATOM 597 C C . LEU A 1 79 ? 8.125 -13.718 -8.378 1.00 96.62 79 LEU A C 1
ATOM 599 O O . LEU A 1 79 ? 7.395 -14.588 -7.906 1.00 96.62 79 LEU A O 1
ATOM 603 N N . PRO A 1 80 ? 8.851 -13.938 -9.493 1.00 97.38 80 PRO A N 1
ATOM 604 C CA . PRO A 1 80 ? 9.523 -12.919 -10.302 1.00 97.38 80 PRO A CA 1
ATOM 605 C C . PRO A 1 80 ? 8.509 -12.028 -11.036 1.00 97.38 80 PRO A C 1
ATOM 607 O O . PRO A 1 80 ? 7.473 -12.505 -11.493 1.00 97.38 80 PRO A O 1
ATOM 610 N N . TYR A 1 81 ? 8.826 -10.740 -11.222 1.00 96.88 81 TYR A N 1
ATOM 611 C CA . TYR A 1 81 ? 7.908 -9.794 -11.877 1.00 96.88 81 TYR A CA 1
ATOM 612 C C . TYR A 1 81 ? 7.496 -10.222 -13.294 1.00 96.88 81 TYR A C 1
ATOM 614 O O . TYR A 1 81 ? 6.405 -9.894 -13.746 1.00 96.88 81 TYR A O 1
ATOM 622 N N . SER A 1 82 ? 8.336 -10.988 -13.998 1.00 97.12 82 SER A N 1
ATOM 623 C CA . SER A 1 82 ? 8.059 -11.493 -15.349 1.00 97.12 82 SER A CA 1
ATOM 624 C C . SER A 1 82 ? 6.776 -12.327 -15.455 1.00 97.12 82 SER A C 1
ATOM 626 O O . SER A 1 82 ? 6.214 -12.402 -16.551 1.00 97.12 82 SER A O 1
ATOM 628 N N . ARG A 1 83 ? 6.289 -12.904 -14.347 1.00 96.69 83 ARG A N 1
ATOM 629 C CA . ARG A 1 83 ? 5.073 -13.730 -14.302 1.00 96.69 83 ARG A CA 1
ATOM 630 C C . ARG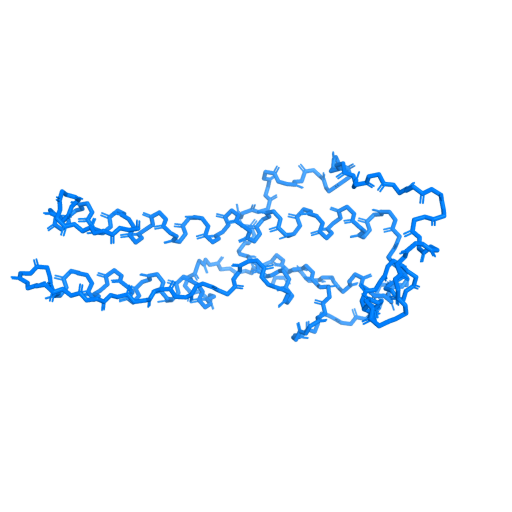 A 1 83 ? 3.770 -12.931 -14.375 1.00 96.69 83 ARG A C 1
ATOM 632 O O . ARG A 1 83 ? 2.729 -13.515 -14.648 1.00 96.69 83 ARG A O 1
ATOM 639 N N . HIS A 1 84 ? 3.815 -11.621 -14.122 1.00 97.06 84 HIS A N 1
ATOM 640 C CA . HIS A 1 84 ? 2.610 -10.791 -14.123 1.00 97.06 84 HIS A CA 1
ATOM 641 C C . HIS A 1 84 ? 2.045 -10.639 -15.530 1.00 97.06 84 HIS A C 1
ATOM 643 O O . HIS A 1 84 ? 2.786 -10.417 -16.496 1.00 97.06 84 HIS A O 1
ATOM 649 N N . VAL A 1 85 ? 0.723 -10.751 -15.624 1.00 94.88 85 VAL A N 1
ATOM 650 C CA . VAL A 1 85 ? -0.040 -10.510 -16.847 1.00 94.88 85 VAL A CA 1
ATOM 651 C C . VAL A 1 85 ? -0.265 -9.007 -16.964 1.00 94.88 85 VAL A C 1
ATOM 653 O O . VAL A 1 85 ? -0.652 -8.352 -15.998 1.00 94.88 85 VAL A O 1
ATOM 656 N N . LEU A 1 86 ? 0.052 -8.453 -18.132 1.00 94.56 86 LEU A N 1
ATOM 657 C CA . LEU A 1 86 ? -0.252 -7.060 -18.439 1.00 94.56 86 LEU A CA 1
ATOM 658 C C . LEU A 1 86 ? -1.677 -6.971 -18.990 1.00 94.56 86 LEU A C 1
ATOM 660 O O . LEU A 1 86 ? -2.111 -7.926 -19.636 1.00 94.56 86 LEU A O 1
ATOM 664 N N . PRO A 1 87 ? -2.382 -5.849 -18.770 1.00 90.31 87 PRO A N 1
ATOM 665 C CA . PRO A 1 87 ? -3.650 -5.615 -19.441 1.00 90.31 87 PRO A CA 1
ATOM 666 C C . PRO A 1 87 ? -3.460 -5.665 -20.960 1.00 90.31 87 PRO A C 1
ATOM 668 O O . PRO A 1 87 ? -2.388 -5.322 -21.479 1.00 90.31 87 PRO A O 1
ATOM 671 N N . GLU A 1 88 ? -4.507 -6.106 -21.649 1.00 90.31 88 GLU A N 1
ATOM 672 C CA . GLU A 1 88 ? -4.563 -6.083 -23.104 1.00 90.31 88 GLU A CA 1
ATOM 673 C C . GLU A 1 88 ? -4.398 -4.646 -23.612 1.00 90.31 88 GLU A C 1
ATOM 675 O O . GLU A 1 88 ? -4.830 -3.687 -22.971 1.00 90.31 88 GLU A O 1
ATOM 680 N N . LYS A 1 89 ? -3.709 -4.499 -24.743 1.00 86.75 89 LYS A N 1
ATOM 681 C CA . LYS A 1 89 ? -3.561 -3.224 -25.441 1.00 86.75 89 LYS A CA 1
ATOM 682 C C . LYS A 1 89 ? -4.290 -3.380 -26.759 1.00 86.75 89 LYS A C 1
ATOM 684 O O . LYS A 1 89 ? -3.828 -4.146 -27.600 1.00 86.75 89 LYS A O 1
ATOM 689 N N . VAL A 1 90 ? -5.424 -2.705 -26.886 1.00 88.19 90 VAL A N 1
ATOM 690 C CA . VAL A 1 90 ? -6.230 -2.736 -28.103 1.00 88.19 90 VAL A CA 1
ATOM 691 C C . VAL A 1 90 ? -5.637 -1.737 -29.097 1.00 88.19 90 VAL A C 1
ATOM 693 O O . VAL A 1 90 ? -5.273 -0.613 -28.738 1.00 88.19 90 VAL A O 1
ATOM 696 N N . ASP A 1 91 ? -5.479 -2.161 -30.348 1.00 86.69 91 ASP A N 1
ATOM 697 C CA . ASP A 1 91 ? -5.014 -1.271 -31.408 1.00 86.69 91 ASP A CA 1
ATOM 698 C C . ASP A 1 91 ? -6.074 -0.188 -31.659 1.00 86.69 91 ASP A C 1
ATOM 700 O O . ASP A 1 91 ? -7.254 -0.490 -31.814 1.00 86.69 91 ASP A O 1
ATOM 704 N N . GLY A 1 92 ? -5.657 1.080 -31.674 1.00 86.06 92 GLY A N 1
ATOM 705 C CA . GLY A 1 92 ? -6.570 2.218 -31.841 1.00 86.06 92 GLY A CA 1
ATOM 706 C C . GLY A 1 92 ? -7.312 2.664 -30.571 1.00 86.06 92 GLY A C 1
ATOM 707 O O . GLY A 1 92 ? -8.006 3.669 -30.630 1.00 86.06 92 GLY A O 1
ATOM 708 N N . ASP A 1 93 ? -7.103 2.026 -29.410 1.00 84.75 93 ASP A N 1
ATOM 709 C CA . ASP A 1 93 ? -7.741 2.369 -28.109 1.00 84.75 93 ASP A CA 1
ATOM 710 C C . ASP A 1 93 ? -7.459 3.800 -27.615 1.00 84.75 93 ASP A C 1
ATOM 712 O O . ASP A 1 93 ? -8.021 4.278 -26.645 1.00 84.75 93 ASP A O 1
ATOM 716 N N . TRP A 1 94 ? -6.513 4.496 -28.242 1.00 84.69 94 TRP A N 1
ATOM 717 C CA . TRP A 1 94 ? -6.248 5.904 -27.947 1.00 84.69 94 TRP A CA 1
ATOM 718 C C . TRP A 1 94 ? -7.136 6.859 -28.742 1.00 84.69 94 TRP A C 1
ATOM 720 O O . TRP A 1 94 ? -7.263 8.020 -28.360 1.00 84.69 94 TRP A O 1
ATOM 730 N N . GLU A 1 95 ? -7.682 6.407 -29.870 1.00 87.69 95 GLU A N 1
ATOM 731 C CA . GLU A 1 95 ? -8.393 7.248 -30.835 1.00 87.69 95 GLU A CA 1
ATOM 732 C C . GLU A 1 95 ? -9.831 7.548 -30.397 1.00 87.69 95 GLU A C 1
ATOM 734 O O . GLU A 1 95 ? -10.404 8.550 -30.824 1.00 87.69 95 GLU A O 1
ATOM 739 N N . ASP A 1 96 ? -10.405 6.723 -29.519 1.00 87.62 96 ASP A N 1
ATOM 740 C CA . ASP A 1 96 ? -11.755 6.892 -28.976 1.00 87.62 96 ASP A CA 1
ATOM 741 C C . ASP A 1 96 ? -11.795 7.697 -27.661 1.00 87.62 96 ASP A C 1
ATOM 743 O O . ASP A 1 96 ? -12.873 8.095 -27.208 1.00 87.62 96 ASP A O 1
ATOM 747 N N . ILE A 1 97 ? -10.634 8.012 -27.074 1.00 88.06 97 ILE A N 1
ATOM 748 C CA . ILE A 1 97 ? -10.523 8.835 -25.867 1.00 88.06 97 ILE A CA 1
ATOM 749 C C . ILE A 1 97 ? -10.624 10.320 -26.256 1.00 88.06 97 ILE A C 1
ATOM 751 O O . ILE A 1 97 ? -9.749 10.839 -26.957 1.00 88.06 97 ILE A O 1
ATOM 755 N N . PRO A 1 98 ? -11.625 11.075 -25.755 1.00 90.75 98 PRO A N 1
ATOM 756 C CA . PRO A 1 98 ? -11.702 12.513 -25.993 1.00 90.75 98 PRO A CA 1
ATOM 757 C C . PRO A 1 98 ? -10.431 13.220 -25.518 1.00 90.75 98 PRO A C 1
ATOM 759 O O . PRO A 1 98 ? -9.916 12.906 -24.447 1.00 90.75 98 PRO A O 1
ATOM 762 N N . GLN A 1 99 ? -9.967 14.242 -26.242 1.00 87.50 99 GLN A N 1
ATOM 763 C CA . GLN A 1 99 ? -8.715 14.941 -25.914 1.00 87.50 99 GLN A CA 1
ATOM 764 C C . GLN A 1 99 ? -8.656 15.438 -24.455 1.00 87.50 99 GLN A C 1
ATOM 766 O O . GLN A 1 99 ? -7.606 15.368 -23.823 1.00 87.50 99 GLN A O 1
ATOM 771 N N . LEU A 1 100 ? -9.785 15.896 -23.898 1.00 89.94 100 LEU A N 1
ATOM 772 C CA . LEU A 1 100 ? -9.888 16.335 -22.498 1.00 89.94 100 LEU A CA 1
ATOM 773 C C . LEU A 1 100 ? -9.772 15.189 -21.473 1.00 89.94 100 LEU A C 1
ATOM 775 O O . LEU A 1 100 ? -9.498 15.447 -20.305 1.00 89.94 100 LEU A O 1
ATOM 779 N N . GLY A 1 101 ? -9.985 13.941 -21.894 1.00 86.12 101 GLY A N 1
ATOM 780 C CA . GLY A 1 101 ? -9.836 12.734 -21.078 1.00 86.12 101 GLY A CA 1
ATOM 781 C C . GLY A 1 101 ? -8.425 12.137 -21.096 1.00 86.12 101 GLY A C 1
ATOM 782 O O . GLY A 1 101 ? -8.122 11.261 -20.285 1.00 86.12 101 GLY A O 1
ATOM 783 N N . ILE A 1 102 ? -7.538 12.608 -21.979 1.00 85.12 102 ILE A N 1
ATOM 784 C CA . ILE A 1 102 ? -6.167 12.099 -22.081 1.00 85.12 102 ILE A CA 1
ATOM 785 C C . ILE A 1 102 ? -5.309 12.672 -20.941 1.00 85.12 102 ILE A C 1
ATOM 787 O O . ILE A 1 102 ? -4.987 13.859 -20.898 1.00 85.12 102 ILE A O 1
ATOM 791 N N . ASN A 1 103 ? -4.895 11.804 -20.015 1.00 84.88 103 ASN A N 1
ATOM 792 C CA . ASN A 1 103 ? -3.927 12.132 -18.962 1.00 84.88 103 ASN A CA 1
ATOM 793 C C . ASN A 1 103 ? -2.506 12.288 -19.552 1.00 84.88 103 ASN A C 1
ATOM 795 O O . ASN A 1 103 ? -2.205 11.773 -20.621 1.00 84.88 103 ASN A O 1
ATOM 799 N N . TYR A 1 104 ? -1.586 12.947 -18.845 1.00 82.94 104 TYR A N 1
ATOM 800 C CA . TYR A 1 104 ? -0.163 12.990 -19.195 1.00 82.94 104 TYR A CA 1
ATOM 801 C C . TYR A 1 104 ? 0.606 11.718 -18.783 1.00 82.94 104 TYR A C 1
ATOM 803 O O . TYR A 1 104 ? 1.650 11.421 -19.368 1.00 82.94 104 TYR A O 1
ATOM 811 N N . LYS A 1 105 ? 0.115 10.940 -17.807 1.00 83.94 105 LYS A N 1
ATOM 812 C CA . LYS A 1 105 ? 0.697 9.650 -17.387 1.00 83.94 105 LYS A CA 1
ATOM 813 C C . LYS A 1 105 ? 0.187 8.498 -18.260 1.00 83.94 105 LYS A C 1
ATOM 815 O O . LYS A 1 105 ? -0.691 7.744 -17.857 1.00 83.94 105 LYS A O 1
ATOM 820 N N . THR A 1 106 ? 0.738 8.378 -19.464 1.00 81.38 106 THR A N 1
ATOM 821 C CA . THR A 1 106 ? 0.308 7.398 -20.478 1.00 81.38 106 THR A CA 1
ATOM 822 C C . THR A 1 106 ? 1.406 6.408 -20.838 1.00 81.38 106 THR A C 1
ATOM 824 O O . THR A 1 106 ? 2.589 6.674 -20.625 1.00 81.38 106 THR A O 1
ATOM 827 N N . SER A 1 107 ? 1.040 5.297 -21.483 1.00 76.38 107 SER A N 1
ATOM 828 C CA . SER A 1 107 ? 2.005 4.354 -22.067 1.00 76.38 107 SER A CA 1
ATOM 829 C C . SER A 1 107 ? 2.984 5.034 -23.039 1.00 76.38 107 SER A C 1
ATOM 831 O O . SER A 1 107 ? 4.164 4.681 -23.054 1.00 76.38 107 SER A O 1
ATOM 833 N N . LEU A 1 108 ? 2.528 6.051 -23.785 1.00 80.38 108 LEU A N 1
ATOM 834 C CA . LEU A 1 108 ? 3.353 6.850 -24.701 1.00 80.38 108 LEU A CA 1
ATOM 835 C C . LEU A 1 108 ? 4.368 7.731 -23.953 1.00 80.38 108 LEU A C 1
ATOM 837 O O . LEU A 1 108 ? 5.548 7.772 -24.306 1.00 80.38 108 LEU A O 1
ATOM 841 N N . ASN A 1 109 ? 3.924 8.406 -22.890 1.00 85.19 109 ASN A N 1
ATOM 842 C CA . ASN A 1 109 ? 4.739 9.381 -22.163 1.00 85.19 109 ASN A CA 1
ATOM 843 C C . ASN A 1 109 ? 5.631 8.755 -21.094 1.00 85.19 109 ASN A C 1
ATOM 845 O O . ASN A 1 109 ? 6.668 9.317 -20.757 1.00 85.19 109 ASN A O 1
ATOM 849 N N . MET A 1 110 ? 5.236 7.615 -20.531 1.00 86.81 110 MET A N 1
ATOM 850 C CA . MET A 1 110 ? 5.984 6.949 -19.467 1.00 86.81 110 MET A CA 1
ATOM 851 C C . MET A 1 110 ? 7.094 6.047 -19.999 1.00 86.81 110 MET A C 1
ATOM 853 O O . MET A 1 110 ? 8.008 5.729 -19.241 1.00 86.81 110 MET A O 1
ATOM 857 N N . LYS A 1 111 ? 7.031 5.630 -21.272 1.00 89.06 111 LYS A N 1
ATOM 858 C CA . LYS A 1 111 ? 8.100 4.897 -21.978 1.00 89.06 111 LYS A CA 1
ATOM 859 C C . LYS A 1 111 ? 8.675 3.710 -21.188 1.00 89.06 111 LYS A C 1
ATOM 861 O O . LYS A 1 111 ? 9.881 3.467 -21.190 1.00 89.06 111 LYS A O 1
ATOM 866 N N . MET A 1 112 ? 7.813 2.987 -20.474 1.00 92.69 112 MET A N 1
ATOM 867 C CA . MET A 1 112 ? 8.198 1.782 -19.739 1.00 92.69 112 MET A CA 1
ATOM 868 C C . MET A 1 112 ? 8.322 0.612 -20.716 1.00 92.69 112 MET A C 1
ATOM 870 O O . MET A 1 112 ? 7.383 0.349 -21.465 1.00 92.69 112 MET A O 1
ATOM 874 N N . ASP A 1 113 ? 9.429 -0.127 -20.679 1.00 93.50 113 ASP A N 1
ATOM 875 C CA . ASP A 1 113 ? 9.511 -1.423 -21.360 1.00 93.50 113 ASP A CA 1
ATOM 876 C C . ASP A 1 113 ? 8.635 -2.478 -20.656 1.00 93.50 113 ASP A C 1
ATOM 878 O O . ASP A 1 113 ? 8.139 -2.271 -19.545 1.00 93.50 113 ASP A O 1
ATOM 882 N N . VAL A 1 114 ? 8.435 -3.635 -21.295 1.00 94.44 114 VAL A N 1
ATOM 883 C CA . VAL A 1 114 ? 7.581 -4.714 -20.757 1.00 94.44 114 VAL A CA 1
ATOM 884 C C . VAL A 1 114 ? 8.036 -5.155 -19.362 1.00 94.44 114 VAL A C 1
ATOM 886 O O . VAL A 1 114 ? 7.203 -5.392 -18.487 1.00 94.44 114 VAL A O 1
ATOM 889 N N . ARG A 1 115 ? 9.352 -5.219 -19.117 1.00 95.75 115 ARG A N 1
ATOM 890 C CA . ARG A 1 115 ? 9.911 -5.571 -17.805 1.00 95.75 115 ARG A CA 1
ATOM 891 C C . ARG A 1 115 ? 9.468 -4.575 -16.731 1.00 95.75 115 ARG A C 1
ATOM 893 O O . ARG A 1 115 ? 9.011 -4.996 -15.668 1.00 95.75 115 ARG A O 1
ATOM 900 N N . ARG A 1 116 ? 9.589 -3.272 -16.995 1.00 95.50 116 ARG A N 1
ATOM 901 C CA . ARG A 1 116 ? 9.193 -2.206 -16.065 1.00 95.50 116 ARG A CA 1
ATOM 902 C C . ARG A 1 116 ? 7.680 -2.143 -15.884 1.00 95.50 116 ARG A C 1
ATOM 904 O O . ARG A 1 116 ? 7.240 -1.993 -14.752 1.00 95.50 116 ARG A O 1
ATOM 911 N N . GLN A 1 117 ? 6.890 -2.351 -16.939 1.00 95.19 117 GLN A N 1
ATOM 912 C CA . GLN A 1 117 ? 5.426 -2.455 -16.832 1.00 95.19 117 GLN A CA 1
ATOM 913 C C . GLN A 1 117 ? 5.022 -3.594 -15.886 1.00 95.19 117 GLN A C 1
ATOM 915 O O . GLN A 1 117 ? 4.261 -3.385 -14.944 1.00 95.19 117 GLN A O 1
ATOM 920 N N . LYS A 1 118 ? 5.600 -4.789 -16.063 1.00 97.06 118 LYS A N 1
ATOM 921 C CA . LYS A 1 118 ? 5.323 -5.935 -15.185 1.00 97.06 118 LYS A CA 1
ATOM 922 C C . LYS A 1 118 ? 5.799 -5.709 -13.748 1.00 97.06 118 LYS A C 1
ATOM 924 O O . LYS A 1 118 ? 5.133 -6.123 -12.802 1.00 97.06 118 LYS A O 1
ATOM 929 N N . LYS A 1 119 ? 6.927 -5.016 -13.566 1.00 97.00 119 LYS A N 1
ATOM 930 C CA . LYS A 1 119 ? 7.402 -4.600 -12.240 1.00 97.00 119 LYS A CA 1
ATOM 931 C C . LYS A 1 119 ? 6.469 -3.580 -11.582 1.00 97.00 119 LYS A C 1
ATOM 933 O O . LYS A 1 119 ? 6.249 -3.684 -10.382 1.00 97.00 119 LYS A O 1
ATOM 938 N N . ALA A 1 120 ? 5.892 -2.645 -12.340 1.00 95.94 120 ALA A N 1
ATOM 939 C CA . ALA A 1 120 ? 4.899 -1.702 -11.824 1.00 95.94 120 ALA A CA 1
ATOM 940 C C . ALA A 1 120 ? 3.673 -2.439 -11.270 1.00 95.94 120 ALA A C 1
ATOM 942 O O . ALA A 1 120 ? 3.269 -2.163 -10.145 1.00 95.94 120 ALA A O 1
ATOM 943 N N . VAL A 1 121 ? 3.150 -3.428 -12.007 1.00 96.94 121 VAL A N 1
ATOM 944 C CA . VAL A 1 121 ? 2.051 -4.292 -11.539 1.00 96.94 121 VAL A CA 1
ATOM 945 C C . VAL A 1 121 ? 2.443 -5.028 -10.257 1.00 96.94 121 VAL A C 1
ATOM 947 O O . VAL A 1 121 ? 1.729 -4.955 -9.262 1.00 96.94 121 VAL A O 1
ATOM 950 N N . GLY A 1 122 ? 3.609 -5.681 -10.234 1.00 97.56 122 GLY A N 1
ATOM 951 C CA . GLY A 1 122 ? 4.072 -6.401 -9.045 1.00 97.56 122 GLY A CA 1
ATOM 952 C C . GLY A 1 122 ? 4.267 -5.505 -7.818 1.00 97.56 122 GLY A C 1
ATOM 953 O O . GLY A 1 122 ? 3.872 -5.880 -6.720 1.00 97.56 122 GLY A O 1
ATOM 954 N N . GLY A 1 123 ? 4.832 -4.308 -7.995 1.00 97.38 123 GLY A N 1
ATOM 955 C CA . GLY A 1 123 ? 5.014 -3.343 -6.909 1.00 97.38 123 GLY A CA 1
ATOM 956 C C . GLY A 1 123 ? 3.705 -2.725 -6.415 1.00 97.38 123 GLY A C 1
ATOM 957 O O . GLY A 1 123 ? 3.549 -2.506 -5.212 1.00 97.38 123 GLY A O 1
ATOM 958 N N . TYR A 1 124 ? 2.745 -2.496 -7.316 1.00 9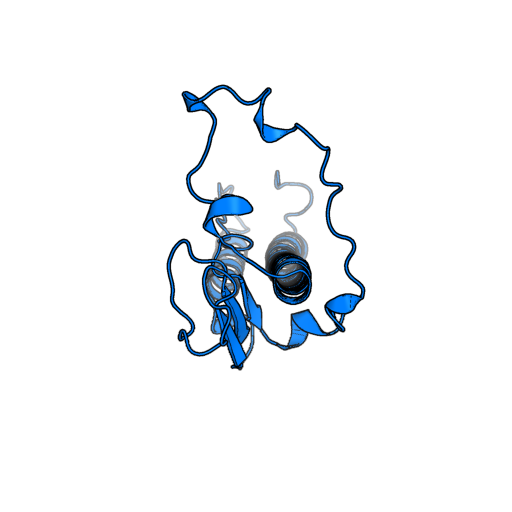7.69 124 TYR A N 1
ATOM 959 C CA . TYR A 1 124 ? 1.385 -2.106 -6.951 1.00 97.69 124 TYR A CA 1
ATOM 960 C C . TYR A 1 124 ? 0.732 -3.186 -6.082 1.00 97.69 124 TYR A C 1
ATOM 962 O O . TYR A 1 124 ? 0.286 -2.889 -4.978 1.00 97.69 124 TYR A O 1
ATOM 970 N N . LEU A 1 125 ? 0.755 -4.449 -6.521 1.00 98.12 125 LEU A N 1
ATOM 971 C CA . LEU A 1 125 ? 0.170 -5.567 -5.775 1.00 98.12 125 LEU A CA 1
ATOM 972 C C . LEU A 1 125 ? 0.854 -5.792 -4.418 1.00 98.12 125 LEU A C 1
ATOM 974 O O . LEU A 1 125 ? 0.168 -6.008 -3.423 1.00 98.12 125 LEU A O 1
ATOM 978 N N . ALA A 1 126 ? 2.181 -5.654 -4.340 1.00 98.12 126 ALA A N 1
ATOM 979 C CA . ALA A 1 126 ? 2.903 -5.685 -3.067 1.00 98.12 126 ALA A CA 1
ATOM 980 C C . ALA A 1 126 ? 2.476 -4.543 -2.128 1.00 98.12 126 ALA A C 1
ATOM 982 O O . ALA A 1 126 ? 2.322 -4.750 -0.926 1.00 98.12 126 ALA A O 1
ATOM 983 N N . SER A 1 127 ? 2.232 -3.347 -2.675 1.00 97.94 127 SER A N 1
ATOM 984 C CA . SER A 1 127 ? 1.718 -2.207 -1.907 1.00 97.94 127 SER A CA 1
ATOM 985 C C . SER A 1 127 ? 0.287 -2.437 -1.416 1.00 97.94 127 SER A C 1
ATOM 987 O O . SER A 1 127 ? -0.024 -2.057 -0.290 1.00 97.94 127 SER A O 1
ATOM 989 N N . VAL A 1 128 ? -0.566 -3.074 -2.229 1.00 98.38 128 VAL A N 1
ATOM 990 C CA . VAL A 1 128 ? -1.919 -3.492 -1.828 1.00 98.38 128 VAL A CA 1
ATOM 991 C C . VAL A 1 128 ? -1.844 -4.512 -0.697 1.00 98.38 128 VAL A C 1
ATOM 993 O O . VAL A 1 128 ? -2.480 -4.306 0.326 1.00 98.38 128 VAL A O 1
ATOM 996 N N . ALA A 1 129 ? -1.024 -5.558 -0.829 1.00 98.56 129 ALA A N 1
ATOM 997 C CA . ALA A 1 129 ? -0.872 -6.581 0.207 1.00 98.56 129 ALA A CA 1
ATOM 998 C C . ALA A 1 129 ? -0.344 -6.003 1.530 1.00 98.56 129 ALA A C 1
ATOM 1000 O O . ALA A 1 129 ? -0.793 -6.380 2.609 1.00 98.56 129 ALA A O 1
ATOM 1001 N N . TYR A 1 130 ? 0.590 -5.052 1.455 1.00 98.50 130 TYR A N 1
ATOM 1002 C CA . TYR A 1 130 ? 1.062 -4.328 2.630 1.00 98.50 130 TYR A CA 1
ATOM 1003 C C . TYR A 1 130 ? -0.065 -3.539 3.311 1.00 98.50 130 TYR A C 1
ATOM 1005 O O . TYR A 1 130 ? -0.227 -3.638 4.529 1.00 98.50 130 TYR A O 1
ATOM 1013 N N . MET A 1 131 ? -0.844 -2.779 2.538 1.00 98.38 131 MET A N 1
ATOM 1014 C CA . MET A 1 131 ? -1.984 -2.002 3.035 1.00 98.38 131 MET A CA 1
ATOM 1015 C C . MET A 1 131 ? -3.063 -2.894 3.651 1.00 98.38 131 MET A C 1
ATOM 1017 O O . MET A 1 131 ? -3.520 -2.618 4.756 1.00 98.38 131 MET A O 1
ATOM 1021 N N . ASP A 1 132 ? -3.392 -3.999 2.986 1.00 98.56 132 ASP A N 1
ATOM 1022 C CA . ASP A 1 132 ? -4.350 -5.003 3.446 1.00 98.56 132 ASP A CA 1
ATOM 1023 C C . ASP A 1 132 ? -3.957 -5.573 4.818 1.00 98.56 132 ASP A C 1
ATOM 1025 O O . ASP A 1 132 ? -4.757 -5.581 5.753 1.00 98.56 132 ASP A O 1
ATOM 1029 N N . ALA A 1 133 ? -2.676 -5.898 5.013 1.00 98.56 133 ALA A N 1
ATOM 1030 C CA . ALA A 1 133 ? -2.174 -6.308 6.323 1.00 98.56 133 ALA A CA 1
ATOM 1031 C C . ALA A 1 133 ? -2.327 -5.212 7.400 1.00 98.56 133 ALA A C 1
ATOM 1033 O O . ALA A 1 133 ? -2.449 -5.523 8.587 1.00 98.56 133 ALA A O 1
ATOM 1034 N N . GLN A 1 134 ? -2.335 -3.928 7.021 1.00 98.69 134 GLN A N 1
ATOM 1035 C CA . GLN A 1 134 ? -2.575 -2.827 7.957 1.00 98.69 134 GLN A CA 1
ATOM 1036 C C . GLN A 1 134 ? -4.063 -2.682 8.290 1.00 98.69 134 GLN A C 1
ATOM 1038 O O . GLN A 1 134 ? -4.390 -2.474 9.459 1.00 98.69 134 GLN A O 1
ATOM 1043 N N . VAL A 1 135 ? -4.955 -2.865 7.309 1.00 98.62 135 VAL A N 1
ATOM 1044 C CA . VAL A 1 135 ? -6.409 -2.969 7.527 1.00 98.62 135 VAL A CA 1
ATOM 1045 C C . VAL A 1 135 ? -6.708 -4.110 8.498 1.00 98.62 135 VAL A C 1
ATOM 1047 O O . VAL A 1 135 ? -7.394 -3.896 9.496 1.00 98.62 135 VAL A O 1
ATOM 1050 N N . GLY A 1 136 ? -6.110 -5.286 8.283 1.00 98.62 136 GLY A N 1
ATOM 1051 C CA . GLY A 1 136 ? -6.285 -6.450 9.151 1.00 98.62 136 GLY A CA 1
ATOM 1052 C C . GLY A 1 136 ? -5.960 -6.165 10.621 1.00 98.62 136 GLY A C 1
ATOM 1053 O O . GLY A 1 136 ? -6.690 -6.596 11.506 1.00 98.62 136 GLY A O 1
ATOM 1054 N N . LYS A 1 137 ? -4.928 -5.361 10.910 1.00 98.75 137 LYS A N 1
ATOM 1055 C CA . LYS A 1 137 ? -4.602 -4.956 12.292 1.00 98.75 137 LYS A CA 1
ATOM 1056 C C . LYS A 1 137 ? -5.664 -4.064 12.926 1.00 98.75 137 LYS A C 1
ATOM 1058 O O . LYS A 1 137 ? -5.890 -4.166 14.129 1.00 98.75 137 LYS A O 1
ATOM 1063 N N . VAL A 1 138 ? -6.276 -3.178 12.141 1.00 98.75 138 VAL A N 1
ATOM 1064 C CA . VAL A 1 138 ? -7.353 -2.299 12.615 1.00 98.75 138 VAL A CA 1
ATOM 1065 C C . VAL A 1 138 ? -8.600 -3.128 12.912 1.00 98.75 138 VAL A C 1
ATOM 1067 O O . VAL A 1 138 ? -9.151 -3.012 14.003 1.00 98.75 138 VAL A O 1
ATOM 1070 N N . LEU A 1 139 ? -8.989 -4.020 11.996 1.00 98.69 139 LEU A N 1
ATOM 1071 C CA . LEU A 1 139 ? -10.130 -4.922 12.189 1.00 98.69 139 LEU A CA 1
ATOM 1072 C C . LEU A 1 139 ? -9.921 -5.861 13.382 1.00 98.69 139 LEU A C 1
ATOM 1074 O O . LEU A 1 139 ? -10.821 -6.041 14.199 1.00 98.69 139 LEU A O 1
ATOM 1078 N N . GLU A 1 140 ? -8.709 -6.388 13.551 1.00 98.69 140 GLU A N 1
ATOM 1079 C CA . GLU A 1 140 ? -8.368 -7.208 14.712 1.00 98.69 140 GLU A CA 1
ATOM 1080 C C . GLU A 1 140 ? -8.494 -6.415 16.023 1.00 98.69 140 GLU A C 1
ATOM 1082 O O . GLU A 1 140 ? -8.954 -6.950 17.026 1.00 98.69 140 GLU A O 1
ATOM 1087 N N . ALA A 1 141 ? -8.150 -5.124 16.045 1.00 98.44 141 ALA A N 1
ATOM 1088 C CA . ALA A 1 141 ? -8.346 -4.300 17.238 1.00 98.44 141 ALA A CA 1
ATOM 1089 C C . ALA A 1 141 ? -9.825 -4.040 17.557 1.00 98.44 141 ALA A C 1
ATOM 1091 O O . ALA A 1 141 ? -10.190 -4.067 18.734 1.00 98.44 141 ALA A O 1
ATOM 1092 N N . VAL A 1 142 ? -10.677 -3.848 16.540 1.00 98.44 142 VAL A N 1
ATOM 1093 C CA . VAL A 1 142 ? -12.143 -3.787 16.713 1.00 98.44 142 VAL A CA 1
ATOM 1094 C C . VAL A 1 142 ? -12.636 -5.082 17.361 1.00 98.44 142 VAL A C 1
ATOM 1096 O O . VAL A 1 142 ? -13.307 -5.049 18.395 1.00 98.44 142 VAL A O 1
ATOM 1099 N N . LYS A 1 143 ? -12.222 -6.229 16.815 1.00 98.31 143 LYS A N 1
ATOM 1100 C CA . LYS A 1 143 ? -12.589 -7.553 17.322 1.00 98.31 143 LYS A CA 1
ATOM 1101 C C . LYS A 1 143 ? -12.131 -7.791 18.761 1.00 98.31 143 LYS A C 1
ATOM 1103 O O . LYS A 1 143 ? -12.950 -8.086 19.628 1.00 98.31 143 LYS A O 1
ATOM 1108 N N . ARG A 1 144 ? -10.840 -7.605 19.058 1.00 97.88 144 ARG A N 1
ATOM 1109 C CA . ARG A 1 144 ? -10.273 -7.791 20.411 1.00 97.88 144 ARG A CA 1
ATOM 1110 C C . ARG A 1 144 ? -10.859 -6.837 21.448 1.00 97.88 144 ARG A C 1
ATOM 1112 O O . ARG A 1 144 ? -10.849 -7.153 22.634 1.00 97.88 144 ARG A O 1
ATOM 1119 N N . SER A 1 145 ? -11.359 -5.682 21.013 1.00 97.81 145 SER A N 1
ATOM 1120 C CA . SER A 1 145 ? -12.034 -4.714 21.882 1.00 97.81 145 SER A CA 1
ATOM 1121 C C . SER A 1 145 ? -13.514 -5.049 22.123 1.00 97.81 145 SER A C 1
ATOM 1123 O O . SER A 1 145 ? -14.192 -4.291 22.813 1.00 97.81 145 SER A O 1
ATOM 1125 N N . GLY A 1 146 ? -14.027 -6.161 21.577 1.00 97.88 146 GLY A N 1
ATOM 1126 C CA . GLY A 1 146 ? -15.430 -6.565 21.716 1.00 97.88 146 GLY A CA 1
ATOM 1127 C C . GLY A 1 146 ? -16.395 -5.631 20.982 1.00 97.88 146 GLY A C 1
ATOM 1128 O O . GLY A 1 146 ? -17.512 -5.400 21.443 1.00 97.88 146 GLY A O 1
ATOM 1129 N N . LEU A 1 147 ? -15.942 -5.021 19.883 1.00 98.00 147 LEU A N 1
ATOM 1130 C CA . LEU A 1 147 ? -16.697 -4.007 19.144 1.00 98.00 147 LEU A CA 1
ATOM 1131 C C . LEU A 1 147 ? -17.307 -4.524 17.833 1.00 98.00 147 LEU A C 1
ATOM 1133 O O . LEU A 1 147 ? -18.027 -3.767 17.185 1.00 98.00 147 LEU A O 1
ATOM 1137 N N . GLU A 1 148 ? -17.029 -5.776 17.452 1.00 97.06 148 GLU A N 1
ATOM 1138 C CA . GLU A 1 148 ? -17.374 -6.373 16.148 1.00 97.06 148 GLU A CA 1
ATOM 1139 C C . GLU A 1 148 ? -18.873 -6.249 15.820 1.00 97.06 148 GLU A C 1
ATOM 1141 O O . GLU A 1 148 ? -19.224 -5.754 14.754 1.00 97.06 148 GLU A O 1
ATOM 1146 N N . ASP A 1 149 ? -19.755 -6.552 16.778 1.00 97.31 149 ASP A N 1
ATOM 1147 C CA . ASP A 1 149 ? -21.214 -6.507 16.579 1.00 97.31 149 ASP A CA 1
ATOM 1148 C C . ASP A 1 149 ? -21.828 -5.096 16.677 1.00 97.31 149 ASP A C 1
ATOM 1150 O O . ASP A 1 149 ? -23.024 -4.915 16.441 1.00 97.31 149 ASP A O 1
ATOM 1154 N N . ARG A 1 150 ? -21.040 -4.082 17.063 1.00 96.44 150 ARG A N 1
ATOM 1155 C CA . ARG A 1 150 ? -21.526 -2.711 17.322 1.00 96.44 150 ARG A CA 1
ATOM 1156 C C . ARG A 1 150 ? -20.759 -1.615 16.586 1.00 96.44 150 ARG A C 1
ATOM 1158 O O . ARG A 1 150 ? -20.879 -0.445 16.943 1.00 96.44 150 ARG A O 1
ATOM 1165 N N . THR A 1 151 ? -19.981 -1.985 15.573 1.00 97.94 151 THR A N 1
ATOM 1166 C CA . THR A 1 151 ? -19.199 -1.052 14.753 1.00 97.94 151 THR A CA 1
ATOM 1167 C C . THR A 1 151 ? -19.554 -1.242 13.289 1.00 97.94 151 THR A C 1
ATOM 1169 O O . THR A 1 151 ? -19.470 -2.349 12.769 1.00 97.94 151 THR A O 1
ATOM 1172 N N . ILE A 1 152 ? -19.933 -0.157 12.617 1.00 97.81 152 ILE A N 1
ATOM 1173 C CA . ILE A 1 152 ? -20.080 -0.143 11.159 1.00 97.81 152 ILE A CA 1
ATOM 1174 C C . ILE A 1 152 ? -18.690 0.092 10.563 1.00 97.81 152 ILE A C 1
ATOM 1176 O O . ILE A 1 152 ? -18.001 1.028 10.976 1.00 97.81 152 ILE A O 1
ATOM 1180 N N . VAL A 1 153 ? -18.299 -0.758 9.612 1.00 95.38 153 VAL A N 1
ATOM 1181 C CA . VAL A 1 153 ? -17.035 -0.694 8.864 1.00 95.38 153 VAL A CA 1
ATOM 1182 C C . VAL A 1 153 ? -17.335 -0.541 7.382 1.00 95.38 153 VAL A C 1
ATOM 1184 O O . VAL A 1 153 ? -18.211 -1.288 6.891 1.00 95.38 153 VAL A O 1
#

Radius of gyration: 19.08 Å; chains: 1; bounding box: 42×30×58 Å